Protein AF-A0A2A8GVJ5-F1 (afdb_monomer_lite)

Secondary structure (DSSP, 8-state):
--TTTTHHHHHH---EEESTT-TTSEEEEGGGTSEEEEE-SSSEEEEE---SSHHHHHHHHHHHHTS----------S------

InterPro domains:
  IPR006433 Prohead protease [TIGR01543] (1-83)
  IPR054613 Prohead serine protease domain [PF04586] (2-83)

Structure (mmCIF, N/CA/C/O backbone):
data_AF-A0A2A8GVJ5-F1
#
_entry.id   AF-A0A2A8GVJ5-F1
#
loop_
_atom_site.group_PDB
_atom_site.id
_atom_site.type_symbol
_atom_site.label_atom_id
_atom_site.label_alt_id
_atom_site.label_comp_id
_atom_site.label_asym_id
_atom_site.label_entity_id
_atom_site.label_seq_id
_atom_site.pdbx_PDB_ins_code
_atom_site.Cartn_x
_atom_site.Cartn_y
_atom_site.Cartn_z
_atom_site.occupancy
_atom_site.B_iso_or_equiv
_atom_site.auth_seq_id
_atom_site.auth_comp_id
_atom_site.auth_asym_id
_atom_site.auth_atom_id
_atom_site.pdbx_PDB_model_num
ATOM 1 N N . PHE A 1 1 ? -9.707 -7.226 12.355 1.00 79.56 1 PHE A N 1
ATOM 2 C CA . PHE A 1 1 ? -10.125 -5.864 12.742 1.00 79.56 1 PHE A CA 1
ATOM 3 C C . PHE A 1 1 ? -11.641 -5.805 12.708 1.00 79.56 1 PHE A C 1
ATOM 5 O O . PHE A 1 1 ? -12.229 -6.579 11.961 1.00 79.56 1 PHE A O 1
ATOM 12 N N . GLN A 1 2 ? -12.274 -4.985 13.548 1.00 86.19 2 GLN A N 1
ATOM 13 C CA . GLN A 1 2 ? -13.725 -4.788 13.478 1.00 86.19 2 GLN A CA 1
ATOM 14 C C . GLN A 1 2 ? -14.072 -3.980 12.222 1.00 86.19 2 GLN A C 1
ATOM 16 O O . GLN A 1 2 ? -13.286 -3.128 11.817 1.00 86.19 2 GLN A O 1
ATOM 21 N N . LYS A 1 3 ? -15.243 -4.233 11.630 1.00 89.00 3 LYS A N 1
ATOM 22 C CA . LYS A 1 3 ? -15.763 -3.416 10.530 1.00 89.00 3 LYS A CA 1
ATOM 23 C C . LYS A 1 3 ? -15.847 -1.941 10.942 1.00 89.00 3 LYS A C 1
ATOM 25 O O . LYS A 1 3 ? -16.360 -1.638 12.018 1.00 89.00 3 LYS A O 1
ATOM 30 N N . GLY A 1 4 ? -15.369 -1.052 10.083 1.00 91.06 4 GLY A N 1
ATOM 31 C CA . GLY A 1 4 ? -15.246 0.384 10.303 1.00 91.06 4 GLY A CA 1
ATOM 32 C C . GLY A 1 4 ? -13.957 0.807 11.009 1.00 91.06 4 GLY A C 1
ATOM 33 O O . GLY A 1 4 ? -13.761 2.001 11.206 1.00 91.06 4 GLY A O 1
ATOM 34 N N . ALA A 1 5 ? -13.065 -0.120 11.379 1.00 90.81 5 ALA A N 1
ATOM 35 C CA . ALA A 1 5 ? -11.843 0.220 12.116 1.00 90.81 5 ALA A CA 1
ATOM 36 C C . ALA A 1 5 ? -10.865 1.102 11.321 1.00 90.81 5 ALA A C 1
ATOM 38 O O . ALA A 1 5 ? -9.981 1.707 11.925 1.00 90.81 5 ALA A O 1
ATOM 39 N N . PHE A 1 6 ? -1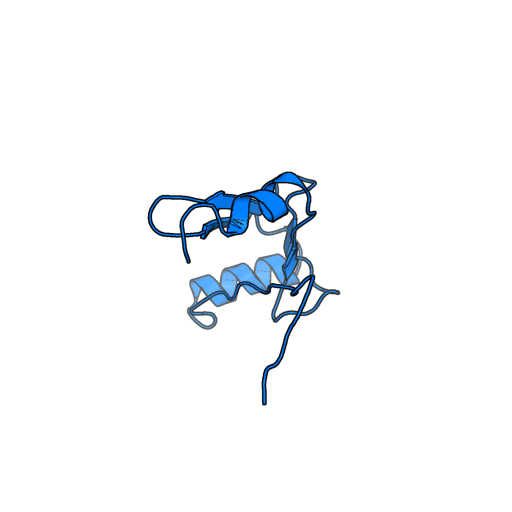0.995 1.170 9.992 1.00 93.06 6 PHE A N 1
ATOM 40 C CA . PHE A 1 6 ? -10.109 1.961 9.136 1.00 93.06 6 PHE A CA 1
ATOM 41 C C . PHE A 1 6 ? -10.787 3.196 8.534 1.00 93.06 6 PHE A C 1
ATOM 43 O O . PHE A 1 6 ? -10.087 4.043 7.983 1.00 93.06 6 PHE A O 1
ATOM 50 N N . ALA A 1 7 ? -12.116 3.311 8.637 1.00 92.81 7 ALA A N 1
ATOM 51 C CA . ALA A 1 7 ? -12.919 4.284 7.895 1.00 92.81 7 ALA A CA 1
ATOM 52 C C . ALA A 1 7 ? -12.417 5.730 8.050 1.00 92.81 7 ALA A C 1
ATOM 54 O O . ALA A 1 7 ? -12.172 6.404 7.049 1.00 92.81 7 ALA A O 1
ATOM 55 N N . ASP A 1 8 ? -12.178 6.174 9.286 1.00 93.94 8 ASP A N 1
ATOM 56 C CA . ASP A 1 8 ? -11.725 7.541 9.563 1.00 93.94 8 ASP A CA 1
ATOM 57 C C . ASP A 1 8 ? -10.358 7.833 8.921 1.00 93.94 8 ASP A C 1
ATOM 59 O O . ASP A 1 8 ? -10.199 8.828 8.210 1.00 93.94 8 ASP A O 1
ATOM 63 N N . SER A 1 9 ? -9.376 6.941 9.097 1.00 93.94 9 SER A N 1
ATOM 64 C CA . SER A 1 9 ? -8.049 7.099 8.485 1.00 93.94 9 SER A CA 1
ATOM 65 C C . SER A 1 9 ? -8.102 7.048 6.961 1.00 93.94 9 SER A C 1
ATOM 67 O O . SER A 1 9 ? -7.426 7.833 6.300 1.00 93.94 9 SER A O 1
ATOM 69 N N . LEU A 1 10 ? -8.923 6.170 6.378 1.00 94.62 10 LEU A N 1
ATOM 70 C CA . LEU A 1 10 ? -9.078 6.086 4.923 1.00 94.62 10 LEU A CA 1
ATOM 71 C C . LEU A 1 10 ? -9.679 7.366 4.322 1.00 94.62 10 LEU A C 1
ATOM 73 O O . LEU A 1 10 ? -9.378 7.696 3.177 1.00 94.62 10 LEU A O 1
ATOM 77 N N . HIS A 1 11 ? -10.505 8.090 5.079 1.00 93.62 11 HIS A N 1
ATOM 78 C CA . HIS A 1 11 ? -11.157 9.318 4.622 1.00 93.62 11 HIS A CA 1
ATOM 79 C C . HIS A 1 11 ? -10.297 10.573 4.812 1.00 93.62 11 HIS A C 1
ATOM 81 O O . HIS A 1 11 ? -10.452 11.538 4.059 1.00 93.62 11 HIS A O 1
ATOM 87 N N . HIS A 1 12 ? -9.419 10.589 5.816 1.00 94.19 12 HIS A N 1
ATOM 88 C CA . HIS A 1 12 ? -8.734 11.811 6.243 1.00 94.19 12 HIS A CA 1
ATOM 89 C C . HIS A 1 12 ? -7.217 11.803 6.026 1.00 94.19 12 HIS A C 1
ATOM 91 O O . HIS A 1 12 ? -6.632 12.876 5.849 1.00 94.19 12 HIS A O 1
ATOM 97 N N . ASP A 1 13 ? -6.576 10.632 5.998 1.00 95.81 13 ASP A N 1
ATOM 98 C CA . ASP A 1 13 ? -5.120 10.535 6.013 1.00 95.81 13 ASP A CA 1
ATOM 99 C C . ASP A 1 13 ? -4.497 10.361 4.617 1.00 95.81 13 ASP A C 1
ATOM 101 O O . ASP A 1 13 ? -5.002 9.695 3.710 1.00 95.81 13 ASP A O 1
ATOM 105 N N . ASP A 1 14 ? -3.294 10.917 4.467 1.00 96.69 14 ASP A N 1
ATOM 106 C CA . ASP A 1 14 ? -2.383 10.578 3.379 1.00 96.69 14 ASP A CA 1
ATOM 107 C C . ASP A 1 14 ? -1.520 9.373 3.768 1.00 96.69 14 ASP A C 1
ATOM 109 O O . ASP A 1 14 ? -0.489 9.502 4.436 1.00 96.69 14 ASP A O 1
ATOM 113 N N . ILE A 1 15 ? -1.936 8.194 3.321 1.00 97.56 15 ILE A N 1
ATOM 114 C CA . ILE A 1 15 ? -1.305 6.926 3.678 1.00 97.56 15 ILE A CA 1
ATOM 115 C C . ILE A 1 15 ? -0.214 6.598 2.654 1.00 97.56 15 ILE A C 1
ATOM 117 O O . ILE A 1 15 ? -0.375 6.826 1.451 1.00 97.56 15 ILE A O 1
ATOM 121 N N . ARG A 1 16 ? 0.923 6.079 3.134 1.00 97.50 16 ARG A N 1
ATOM 122 C CA . ARG A 1 16 ? 2.117 5.793 2.323 1.00 97.50 16 ARG A CA 1
ATOM 123 C C . ARG A 1 16 ? 2.472 4.312 2.373 1.00 97.50 16 ARG A C 1
ATOM 125 O O . ARG A 1 16 ? 2.560 3.740 3.454 1.00 97.50 16 ARG A O 1
ATOM 132 N N . ALA A 1 17 ? 2.764 3.733 1.214 1.00 97.69 17 ALA A N 1
ATOM 133 C CA . ALA A 1 17 ? 3.453 2.455 1.100 1.00 97.69 17 ALA A CA 1
ATOM 134 C C . ALA A 1 17 ? 4.964 2.710 1.102 1.00 97.69 17 ALA A C 1
ATOM 136 O O . ALA A 1 17 ? 5.458 3.524 0.315 1.00 97.69 17 ALA A O 1
ATOM 137 N N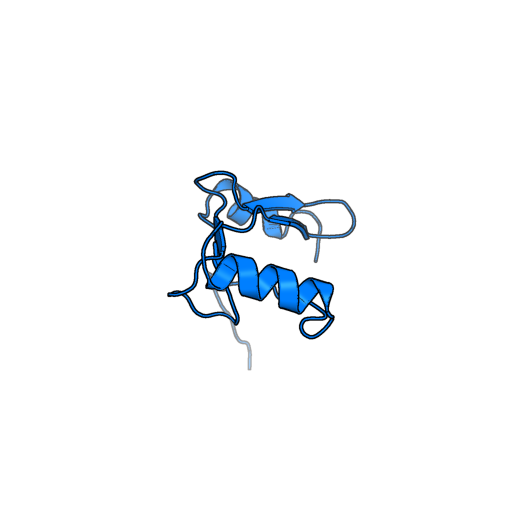 . LEU A 1 18 ? 5.690 2.036 1.992 1.00 97.06 18 LEU A N 1
ATOM 138 C CA . LEU A 1 18 ? 7.120 2.241 2.219 1.00 97.06 18 LEU A CA 1
ATOM 139 C C . LEU A 1 18 ? 7.883 0.937 2.018 1.00 97.06 18 LEU A C 1
ATOM 141 O O . LEU A 1 18 ? 7.395 -0.136 2.370 1.00 97.06 18 LEU A O 1
ATOM 145 N N . TRP A 1 19 ? 9.116 1.043 1.537 1.00 96.25 19 TRP A N 1
ATOM 146 C CA . TRP A 1 19 ? 10.058 -0.068 1.598 1.00 96.25 19 TRP A CA 1
ATOM 147 C C . TRP A 1 19 ? 10.598 -0.230 3.023 1.00 96.25 19 TRP A C 1
ATOM 149 O O . TRP A 1 19 ? 11.186 0.706 3.559 1.00 96.25 19 TRP A O 1
ATOM 159 N N . SER A 1 20 ? 10.430 -1.407 3.634 1.00 93.19 20 SER A N 1
ATOM 160 C CA . SER A 1 20 ? 11.002 -1.747 4.953 1.00 93.19 20 SER A CA 1
ATOM 161 C C . SER A 1 20 ? 10.784 -0.679 6.040 1.00 93.19 20 SER A C 1
ATOM 163 O O . SER A 1 20 ? 11.680 -0.418 6.837 1.00 93.19 20 SER A O 1
ATOM 165 N N . HIS A 1 21 ? 9.606 -0.045 6.065 1.00 93.81 21 HIS A N 1
ATOM 166 C CA . HIS A 1 21 ? 9.260 1.047 6.995 1.00 93.81 21 HIS A CA 1
ATOM 167 C C . HIS A 1 21 ? 10.111 2.327 6.870 1.00 93.81 21 HIS A C 1
ATOM 169 O O . HIS A 1 21 ? 9.987 3.238 7.688 1.00 93.81 21 HIS A O 1
ATOM 175 N N . ASP A 1 22 ? 10.943 2.434 5.837 1.00 95.00 22 ASP A N 1
ATOM 176 C CA . ASP A 1 22 ? 11.813 3.578 5.597 1.00 95.00 22 ASP A CA 1
ATOM 177 C C . ASP A 1 22 ? 11.014 4.724 4.961 1.00 95.00 22 ASP A C 1
ATOM 179 O O . ASP A 1 22 ? 10.613 4.673 3.796 1.00 95.00 22 ASP A O 1
ATOM 183 N N . THR A 1 23 ? 10.781 5.788 5.732 1.00 94.75 23 THR A N 1
ATOM 184 C CA . THR A 1 23 ? 10.000 6.955 5.293 1.00 94.75 23 THR A CA 1
ATOM 185 C C . THR A 1 23 ? 10.667 7.745 4.167 1.00 94.75 23 THR A C 1
ATOM 187 O O . THR A 1 23 ? 9.986 8.535 3.510 1.00 94.75 23 THR A O 1
ATOM 190 N N . SER A 1 24 ? 11.958 7.510 3.896 1.00 95.31 24 SER A N 1
ATOM 191 C CA . SER A 1 24 ? 12.668 8.074 2.743 1.00 95.31 24 SER A CA 1
ATOM 192 C C . SER A 1 24 ? 12.441 7.287 1.444 1.00 95.31 24 SER A C 1
ATOM 194 O O . SER A 1 24 ? 12.706 7.804 0.359 1.00 95.31 24 SER A O 1
ATOM 196 N N . LYS A 1 25 ? 11.903 6.061 1.525 1.00 96.25 25 LYS A N 1
ATOM 197 C CA . LYS A 1 25 ? 11.702 5.144 0.391 1.00 96.25 25 LYS A CA 1
ATOM 198 C C . LYS A 1 25 ? 10.220 4.879 0.150 1.00 96.25 25 LYS A C 1
ATOM 200 O O . LYS A 1 25 ? 9.691 3.802 0.429 1.00 96.25 25 LYS A O 1
ATOM 205 N N . VAL A 1 26 ? 9.548 5.893 -0.383 1.00 96.94 26 VAL A N 1
ATOM 206 C CA . VAL A 1 26 ? 8.121 5.830 -0.714 1.00 96.94 26 VAL A CA 1
ATOM 207 C C . VAL A 1 26 ? 7.907 5.056 -2.015 1.00 96.94 26 VAL A C 1
ATOM 209 O O . VAL A 1 26 ? 8.461 5.413 -3.053 1.00 96.94 26 VAL A O 1
ATOM 212 N N . LEU A 1 27 ? 7.061 4.027 -1.958 1.00 97.69 27 LEU A N 1
ATOM 213 C CA . LEU A 1 27 ? 6.613 3.247 -3.114 1.00 97.69 27 LEU A CA 1
ATOM 214 C C . LEU A 1 27 ? 5.328 3.828 -3.719 1.00 97.69 27 LEU A C 1
ATOM 216 O O . LEU A 1 27 ? 5.182 3.892 -4.930 1.00 97.69 27 LEU A O 1
ATOM 220 N N . GLY A 1 28 ? 4.403 4.317 -2.896 1.00 97.94 28 GLY A N 1
ATOM 221 C CA . GLY A 1 28 ? 3.155 4.906 -3.382 1.00 97.94 28 GLY A CA 1
ATOM 222 C C . GLY A 1 28 ? 2.347 5.551 -2.270 1.00 97.94 28 GLY A C 1
ATOM 223 O O . GLY A 1 28 ? 2.686 5.401 -1.092 1.00 97.94 28 GLY A O 1
ATOM 224 N N . ARG A 1 29 ? 1.321 6.326 -2.635 1.00 98.06 29 ARG A N 1
ATOM 225 C CA . ARG A 1 29 ? 0.500 7.087 -1.681 1.00 98.06 29 ARG A CA 1
ATOM 226 C C . ARG A 1 29 ? -0.956 7.200 -2.120 1.00 98.06 29 ARG A C 1
ATOM 228 O O . ARG A 1 29 ? -1.250 7.181 -3.313 1.00 98.06 29 ARG A O 1
ATOM 235 N N . THR A 1 30 ? -1.860 7.359 -1.154 1.00 98.19 30 THR A N 1
ATOM 236 C CA . THR A 1 30 ? -3.296 7.547 -1.436 1.00 98.19 30 THR A CA 1
ATOM 237 C C . THR A 1 30 ? -3.568 8.884 -2.116 1.00 98.19 30 THR A C 1
ATOM 239 O O . THR A 1 30 ? -4.344 8.949 -3.063 1.00 98.19 30 THR A O 1
ATOM 242 N N . LYS A 1 31 ? -2.848 9.950 -1.733 1.00 97.31 31 LYS A N 1
ATOM 243 C CA . LYS A 1 31 ? -3.043 11.307 -2.279 1.00 97.31 31 LYS A CA 1
ATOM 244 C C . LYS A 1 31 ? -2.911 11.413 -3.808 1.00 97.31 31 LYS A C 1
ATOM 246 O O . LYS A 1 31 ? -3.485 12.322 -4.399 1.00 97.31 31 LYS A O 1
ATOM 251 N N . ASN A 1 32 ? -2.127 10.547 -4.448 1.00 96.88 32 ASN A N 1
ATOM 252 C CA . ASN A 1 32 ? -1.935 10.535 -5.903 1.00 96.88 32 ASN A CA 1
ATOM 253 C C . ASN A 1 32 ? -2.399 9.226 -6.560 1.00 96.88 32 ASN A C 1
ATOM 255 O O . ASN A 1 32 ? -1.976 8.935 -7.676 1.00 96.88 32 ASN A O 1
ATOM 259 N N . ASN A 1 33 ? -3.263 8.461 -5.885 1.00 97.75 33 ASN A N 1
ATOM 260 C CA . ASN A 1 33 ? -3.885 7.223 -6.368 1.00 97.75 33 ASN A CA 1
ATOM 261 C C . ASN A 1 33 ? -2.927 6.076 -6.734 1.00 97.75 33 ASN A C 1
ATOM 263 O O . ASN A 1 33 ? -3.386 5.070 -7.276 1.00 97.75 33 ASN A O 1
ATOM 267 N N . THR A 1 34 ? -1.630 6.173 -6.414 1.00 98.38 34 THR A N 1
ATOM 268 C CA . THR A 1 34 ? -0.688 5.064 -6.646 1.00 98.38 34 THR A CA 1
ATOM 269 C C . THR A 1 34 ? -0.756 4.004 -5.555 1.00 98.38 34 THR A C 1
ATOM 271 O O . THR A 1 34 ? -0.333 2.880 -5.782 1.00 98.38 34 THR A O 1
ATOM 274 N N . LEU A 1 35 ? -1.315 4.331 -4.388 1.00 98.31 35 LEU A N 1
ATOM 275 C CA . LEU A 1 35 ? -1.776 3.366 -3.392 1.00 98.31 35 LEU A CA 1
ATOM 276 C C . LEU A 1 35 ? -3.294 3.497 -3.266 1.00 98.31 35 LEU A C 1
ATOM 278 O O . LEU A 1 35 ? -3.798 4.588 -3.006 1.00 98.31 35 LEU A O 1
ATOM 282 N N . ARG A 1 36 ? -4.011 2.387 -3.413 1.00 97.94 36 ARG A N 1
ATOM 283 C CA . ARG A 1 36 ? -5.459 2.295 -3.197 1.00 97.94 36 ARG A CA 1
ATOM 284 C C . ARG A 1 36 ? -5.704 1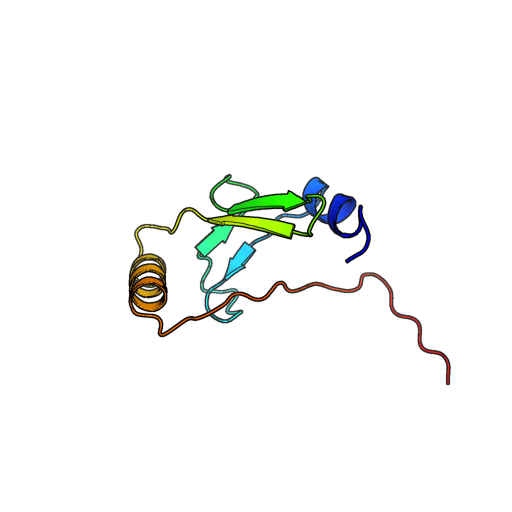.375 -2.016 1.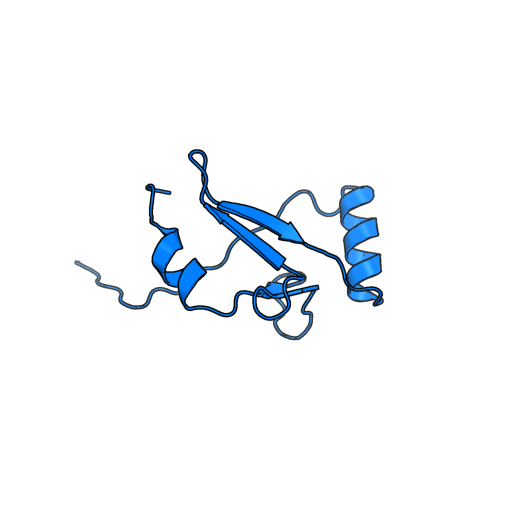00 97.94 36 ARG A C 1
ATOM 286 O O . ARG A 1 36 ? -5.105 0.304 -1.937 1.00 97.94 36 ARG A O 1
ATOM 293 N N . LEU A 1 37 ? -6.549 1.816 -1.096 1.00 97.00 37 LEU A N 1
ATOM 294 C CA . LEU A 1 37 ? -6.910 1.090 0.114 1.00 97.00 37 LEU A CA 1
ATOM 295 C C . LEU A 1 37 ? -8.428 1.032 0.201 1.00 97.00 37 LEU A C 1
ATOM 297 O O . LEU A 1 37 ? -9.093 2.041 -0.027 1.00 97.00 37 LEU A O 1
ATOM 301 N N . GLU A 1 38 ? -8.956 -0.137 0.527 1.00 95.38 38 GLU A N 1
ATOM 302 C CA . GLU A 1 38 ? -10.392 -0.360 0.661 1.00 95.38 38 GLU A CA 1
ATOM 303 C C . GLU A 1 38 ? -10.632 -1.312 1.826 1.00 95.38 38 GLU A C 1
ATOM 305 O O . GLU A 1 38 ? -9.974 -2.347 1.937 1.00 95.38 38 GLU A O 1
ATOM 310 N N . GLU A 1 39 ? -11.558 -0.955 2.710 1.00 94.44 39 GLU A N 1
ATOM 311 C CA . GLU A 1 39 ? -12.035 -1.880 3.728 1.00 94.44 39 GLU A CA 1
ATOM 312 C C . GLU A 1 39 ? -13.128 -2.776 3.131 1.00 94.44 39 GLU A C 1
ATOM 314 O O . GLU A 1 39 ? -14.114 -2.282 2.587 1.00 94.44 39 GLU A O 1
ATOM 319 N N . ASP A 1 40 ? -12.955 -4.091 3.250 1.00 91.12 40 ASP A N 1
ATOM 320 C CA . ASP A 1 40 ? -13.937 -5.101 2.866 1.00 91.12 40 ASP A CA 1
ATOM 321 C C . ASP A 1 40 ? -14.355 -5.959 4.075 1.00 91.12 40 ASP A C 1
ATOM 323 O O . ASP A 1 40 ? -13.876 -5.789 5.197 1.00 91.12 40 ASP A O 1
ATOM 327 N N . ASP A 1 41 ? -15.269 -6.911 3.866 1.00 89.00 41 ASP A N 1
ATOM 328 C CA . ASP A 1 41 ? -15.769 -7.763 4.953 1.00 89.00 41 ASP A CA 1
ATOM 329 C C . ASP A 1 41 ? -14.705 -8.733 5.529 1.00 89.00 41 ASP A C 1
ATOM 331 O O . ASP A 1 41 ? -14.972 -9.418 6.518 1.00 89.00 41 ASP A O 1
ATOM 335 N N . LYS A 1 42 ? -13.499 -8.813 4.945 1.00 90.19 42 LYS A N 1
ATOM 336 C CA . LYS A 1 42 ? -12.357 -9.584 5.470 1.00 90.19 42 LYS A CA 1
ATOM 337 C C . LYS A 1 42 ? -11.376 -8.698 6.239 1.00 90.19 42 LYS A C 1
ATOM 339 O O . LYS A 1 42 ? -10.770 -9.161 7.209 1.00 90.19 42 LYS A O 1
ATOM 344 N N . GLY A 1 43 ? -11.181 -7.454 5.808 1.00 91.06 43 GLY A N 1
ATOM 345 C CA . GLY A 1 43 ? -10.249 -6.511 6.416 1.00 91.06 43 GLY A CA 1
ATOM 346 C C . GLY A 1 43 ? -9.843 -5.397 5.457 1.00 91.06 43 GLY A C 1
ATOM 347 O O . GLY A 1 43 ? -10.672 -4.838 4.754 1.00 91.06 43 GLY A O 1
ATOM 348 N N . LEU A 1 44 ? -8.555 -5.047 5.450 1.00 93.56 44 LEU A N 1
ATOM 349 C CA . LEU A 1 44 ? -8.028 -3.984 4.596 1.00 93.56 44 LEU A CA 1
ATOM 350 C C . LEU A 1 44 ? -7.397 -4.572 3.328 1.00 93.56 44 LEU A C 1
ATOM 352 O O . LEU A 1 44 ? -6.353 -5.227 3.389 1.00 93.56 44 LEU A O 1
ATOM 356 N N . ARG A 1 45 ? -8.009 -4.307 2.176 1.00 94.50 45 ARG A N 1
ATOM 357 C CA . ARG A 1 45 ? -7.436 -4.553 0.851 1.00 94.50 45 ARG A CA 1
ATOM 358 C C . ARG A 1 45 ? -6.497 -3.409 0.478 1.00 94.50 45 ARG A C 1
ATOM 360 O O . ARG A 1 45 ? -6.770 -2.246 0.769 1.00 94.50 45 ARG A O 1
ATOM 367 N N . PHE A 1 46 ? -5.417 -3.738 -0.229 1.00 95.81 46 PHE A N 1
ATOM 368 C CA . PHE A 1 46 ? -4.540 -2.747 -0.841 1.00 95.81 46 PHE A CA 1
ATOM 369 C C . PHE A 1 46 ? -4.228 -3.086 -2.298 1.00 95.81 46 PHE A C 1
ATOM 371 O O . PHE A 1 46 ? -4.173 -4.253 -2.683 1.00 95.81 46 PHE A O 1
ATOM 378 N N . GLU A 1 47 ? -3.965 -2.051 -3.086 1.00 97.38 47 GLU A N 1
ATOM 379 C CA . GLU A 1 47 ? -3.350 -2.144 -4.405 1.00 97.38 47 GLU A CA 1
ATOM 380 C C . GLU A 1 47 ? -2.301 -1.047 -4.555 1.00 97.38 47 GLU A C 1
ATOM 382 O O . GLU A 1 47 ? -2.516 0.088 -4.128 1.00 97.38 47 GLU A O 1
ATOM 387 N N . LEU A 1 48 ? -1.165 -1.377 -5.164 1.00 97.69 48 LEU A N 1
ATOM 388 C CA . LEU A 1 48 ? -0.023 -0.478 -5.272 1.00 97.69 48 LEU A CA 1
ATOM 389 C C . LEU A 1 48 ? 0.531 -0.486 -6.695 1.00 97.69 48 LEU A C 1
ATOM 391 O O . LEU A 1 48 ? 0.978 -1.522 -7.187 1.00 97.69 48 LEU A O 1
ATOM 395 N N . ASP A 1 49 ? 0.570 0.688 -7.314 1.00 98.25 49 ASP A N 1
ATOM 396 C CA . ASP A 1 49 ? 1.295 0.915 -8.557 1.00 98.25 49 ASP A CA 1
ATOM 397 C C . ASP A 1 49 ? 2.744 1.242 -8.211 1.00 98.25 49 ASP A C 1
ATOM 399 O O . ASP A 1 49 ? 3.053 2.324 -7.701 1.00 98.25 49 ASP A O 1
ATOM 403 N N . LEU A 1 50 ? 3.643 0.291 -8.465 1.00 97.88 50 LEU A N 1
ATOM 404 C CA . LEU A 1 50 ? 5.056 0.492 -8.175 1.00 97.88 50 LEU A CA 1
ATOM 405 C C . LEU A 1 50 ? 5.652 1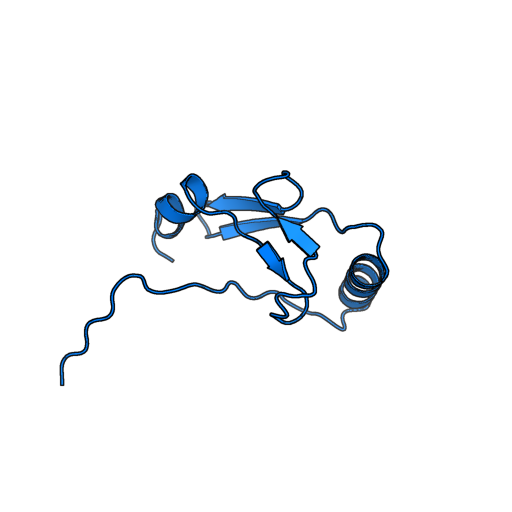.577 -9.087 1.00 97.88 50 LEU A C 1
ATOM 407 O O . LEU A 1 50 ? 5.390 1.604 -10.296 1.00 97.88 50 LEU A O 1
ATOM 411 N N . PRO A 1 51 ? 6.485 2.472 -8.534 1.00 96.94 51 PRO A N 1
ATOM 412 C CA . PRO A 1 51 ? 7.097 3.535 -9.302 1.00 96.94 51 PRO A CA 1
ATOM 413 C C . PRO A 1 51 ? 8.220 2.945 -10.156 1.00 96.94 51 PRO A C 1
ATOM 415 O O . PRO A 1 51 ? 8.919 2.022 -9.744 1.00 96.94 51 PRO A O 1
ATOM 418 N N . ARG A 1 52 ? 8.460 3.522 -11.334 1.00 97.06 52 ARG A N 1
ATOM 419 C CA . ARG A 1 52 ? 9.560 3.108 -12.225 1.00 97.06 52 ARG A CA 1
ATOM 420 C C . ARG A 1 52 ? 10.904 3.689 -11.766 1.00 97.06 52 ARG A C 1
ATOM 422 O O . ARG A 1 52 ? 11.569 4.401 -12.511 1.00 97.06 52 ARG A O 1
ATOM 429 N N . THR A 1 53 ? 11.270 3.425 -10.518 1.00 96.44 53 THR A N 1
ATOM 430 C CA . THR A 1 53 ? 12.540 3.803 -9.880 1.00 96.44 53 THR A CA 1
ATOM 431 C C . THR A 1 53 ? 13.319 2.547 -9.507 1.00 96.44 53 THR A C 1
ATOM 433 O O . THR A 1 53 ? 12.771 1.449 -9.547 1.00 96.44 53 THR A O 1
ATOM 436 N N . THR A 1 54 ? 14.583 2.689 -9.099 1.00 96.88 54 THR A N 1
ATOM 437 C CA . THR A 1 54 ? 15.377 1.556 -8.597 1.00 96.88 54 THR A CA 1
ATOM 438 C C . THR A 1 54 ? 14.654 0.829 -7.465 1.00 96.88 54 THR A C 1
ATOM 440 O O . THR A 1 54 ? 14.385 -0.356 -7.584 1.00 96.88 54 THR A O 1
ATOM 443 N N . VAL A 1 55 ? 14.209 1.553 -6.431 1.00 96.44 55 VAL A N 1
ATOM 444 C CA . VAL A 1 55 ? 13.504 0.946 -5.290 1.00 96.44 55 VAL A CA 1
ATOM 445 C C . VAL A 1 55 ? 12.205 0.252 -5.719 1.00 96.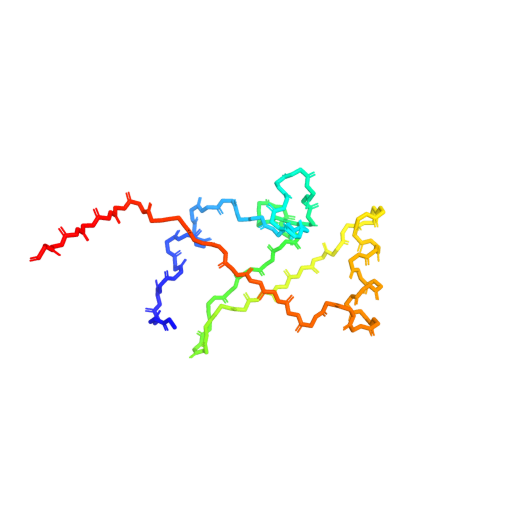44 55 VAL A C 1
ATOM 447 O O . VAL A 1 55 ? 11.901 -0.827 -5.217 1.00 96.44 55 VAL A O 1
ATOM 450 N N . GLY A 1 56 ? 11.440 0.829 -6.651 1.00 97.50 56 GLY A N 1
ATOM 451 C CA . GLY A 1 56 ? 10.206 0.207 -7.139 1.00 97.50 56 GLY A CA 1
ATOM 452 C C . GLY A 1 56 ? 10.453 -1.064 -7.957 1.00 97.50 56 GLY A C 1
ATOM 453 O O . GLY A 1 56 ? 9.788 -2.074 -7.728 1.00 97.50 56 GLY A O 1
ATOM 454 N N . ASN A 1 57 ? 11.446 -1.044 -8.850 1.00 98.12 57 ASN A N 1
ATOM 455 C CA . ASN A 1 57 ? 11.841 -2.213 -9.638 1.00 98.12 57 ASN A CA 1
ATOM 456 C C . ASN A 1 57 ? 12.408 -3.325 -8.741 1.00 98.12 57 ASN A C 1
ATOM 458 O O . ASN A 1 57 ? 12.000 -4.477 -8.863 1.00 98.12 57 ASN A O 1
ATOM 462 N N . ASP A 1 58 ? 13.281 -2.978 -7.793 1.00 97.12 58 ASP A N 1
ATOM 463 C CA . ASP A 1 58 ? 13.868 -3.931 -6.845 1.00 97.12 58 ASP A CA 1
ATOM 464 C C . ASP A 1 58 ? 12.792 -4.556 -5.948 1.00 97.12 58 ASP A C 1
ATOM 466 O O . ASP A 1 58 ? 12.831 -5.757 -5.670 1.00 97.12 58 ASP A O 1
ATOM 470 N N . THR A 1 59 ? 11.793 -3.765 -5.536 1.00 96.75 59 THR A N 1
ATOM 471 C CA . THR A 1 59 ? 10.631 -4.265 -4.786 1.00 96.75 59 THR A CA 1
ATOM 472 C C . THR A 1 59 ? 9.857 -5.292 -5.606 1.00 96.75 59 THR A C 1
ATOM 474 O O . THR A 1 59 ? 9.560 -6.373 -5.099 1.00 96.75 59 THR A O 1
ATOM 477 N N . TYR A 1 60 ? 9.553 -4.987 -6.873 1.00 96.94 60 TYR A N 1
ATOM 478 C CA . TYR A 1 60 ? 8.840 -5.905 -7.762 1.00 96.94 60 TYR A CA 1
ATOM 479 C C . TYR A 1 60 ? 9.590 -7.228 -7.933 1.00 96.94 60 TYR A C 1
ATOM 481 O O . TYR A 1 60 ? 9.003 -8.294 -7.747 1.00 96.94 60 TYR A O 1
ATOM 489 N N . GLU A 1 61 ? 10.887 -7.169 -8.239 1.00 98.00 61 GLU A N 1
ATOM 490 C CA . GLU A 1 61 ? 11.701 -8.371 -8.431 1.00 98.00 61 GLU A CA 1
ATOM 491 C C . GLU A 1 61 ? 11.821 -9.189 -7.137 1.00 98.00 61 GLU A C 1
ATOM 493 O O . GLU A 1 61 ? 11.693 -10.412 -7.177 1.00 98.00 61 GLU A O 1
ATOM 498 N N . SER A 1 62 ? 11.973 -8.536 -5.980 1.00 97.00 62 SER A N 1
ATOM 499 C CA . SER A 1 62 ? 12.050 -9.216 -4.676 1.00 97.00 62 SER A CA 1
ATOM 500 C C . SER A 1 62 ? 10.740 -9.921 -4.306 1.00 97.00 62 SER A C 1
ATOM 502 O O . SER A 1 62 ? 10.763 -11.049 -3.812 1.00 97.00 62 SER A O 1
ATOM 504 N N . VAL A 1 63 ? 9.586 -9.297 -4.576 1.00 95.88 63 VAL A N 1
ATOM 505 C CA . VAL A 1 63 ? 8.265 -9.929 -4.393 1.00 95.88 63 VAL A CA 1
ATOM 506 C C . VAL A 1 63 ? 8.095 -11.095 -5.363 1.00 95.88 63 VAL A C 1
ATOM 508 O O . VAL A 1 63 ? 7.722 -12.192 -4.956 1.00 95.88 63 VAL A O 1
ATOM 511 N N . LYS A 1 64 ? 8.409 -10.890 -6.646 1.00 96.94 64 LYS A N 1
ATOM 512 C CA . LYS A 1 64 ? 8.265 -11.910 -7.693 1.00 96.94 64 LYS A CA 1
ATOM 513 C C . LYS A 1 64 ? 9.156 -13.130 -7.452 1.00 96.94 64 LYS A C 1
ATOM 515 O O . LYS A 1 64 ? 8.736 -14.249 -7.738 1.00 96.94 64 LYS A O 1
ATOM 520 N N . ARG A 1 65 ? 10.373 -12.925 -6.939 1.00 97.94 65 ARG A N 1
ATOM 521 C CA . ARG A 1 65 ? 11.310 -13.998 -6.573 1.00 97.94 65 ARG A CA 1
ATOM 522 C C . ARG A 1 65 ? 10.927 -14.701 -5.267 1.00 97.94 65 ARG A C 1
ATOM 524 O O . ARG A 1 65 ? 11.323 -15.846 -5.073 1.00 97.94 65 ARG A O 1
ATOM 531 N N . GLY A 1 66 ? 10.141 -14.046 -4.412 1.00 96.56 66 GLY A N 1
ATOM 532 C CA . GLY A 1 66 ? 9.698 -14.577 -3.122 1.00 96.56 66 GLY A CA 1
ATOM 533 C C . GLY A 1 66 ? 10.603 -14.221 -1.940 1.00 96.56 66 GLY A C 1
ATOM 534 O O . GLY A 1 66 ? 10.427 -14.785 -0.864 1.00 96.56 66 GLY A O 1
ATOM 535 N N . ASP A 1 67 ? 11.540 -13.280 -2.099 1.00 96.25 67 ASP A N 1
ATOM 536 C CA . ASP A 1 67 ? 12.362 -12.786 -0.981 1.00 96.25 67 ASP A CA 1
ATOM 537 C C . ASP A 1 67 ? 11.514 -11.996 0.024 1.00 96.25 67 ASP A C 1
ATOM 539 O O . ASP A 1 67 ? 11.809 -11.940 1.218 1.00 96.25 67 ASP A O 1
ATOM 543 N N . ILE A 1 68 ? 10.442 -11.379 -0.478 1.00 93.12 68 ILE A N 1
ATOM 544 C CA . ILE A 1 68 ? 9.436 -10.679 0.312 1.00 93.12 68 ILE A CA 1
ATOM 545 C C . ILE A 1 68 ? 8.148 -11.477 0.224 1.00 93.12 68 ILE A C 1
ATOM 547 O O . ILE A 1 68 ? 7.493 -11.512 -0.815 1.00 93.12 68 ILE A O 1
ATOM 551 N N . ALA A 1 69 ? 7.776 -12.092 1.342 1.00 90.44 69 ALA A N 1
ATOM 552 C CA . ALA A 1 69 ? 6.597 -12.946 1.431 1.00 90.44 69 ALA A CA 1
ATOM 553 C C . ALA A 1 69 ? 5.364 -12.237 2.020 1.00 90.44 69 ALA A C 1
ATOM 555 O O . ALA A 1 69 ? 4.316 -12.859 2.175 1.00 90.44 69 ALA A O 1
ATOM 556 N N . GLY A 1 70 ? 5.467 -10.955 2.382 1.00 89.88 70 GLY A N 1
ATOM 557 C CA . GLY A 1 70 ? 4.367 -10.262 3.040 1.00 89.88 70 GLY A CA 1
ATOM 558 C C . GLY A 1 70 ? 4.530 -8.754 3.143 1.00 89.88 70 GLY A C 1
ATOM 559 O O . GLY A 1 70 ? 5.544 -8.174 2.759 1.00 89.88 70 GLY A O 1
ATOM 560 N N . VAL A 1 71 ? 3.488 -8.137 3.690 1.00 92.88 71 VAL A N 1
ATOM 561 C CA . VAL A 1 71 ? 3.375 -6.704 3.952 1.00 92.88 71 VAL A CA 1
ATOM 562 C C . VAL A 1 71 ? 2.843 -6.505 5.367 1.00 92.88 71 VAL A C 1
ATOM 564 O O . VAL A 1 71 ? 2.123 -7.350 5.900 1.00 92.88 71 VAL A O 1
ATOM 567 N N . SER A 1 72 ? 3.198 -5.384 5.977 1.00 91.25 72 SER A N 1
ATOM 568 C CA . SER A 1 72 ? 2.691 -4.952 7.273 1.00 91.25 72 SER A CA 1
ATOM 569 C C . SER A 1 72 ? 1.960 -3.619 7.129 1.00 91.25 72 SER A C 1
ATOM 571 O O . SER A 1 72 ? 2.277 -2.805 6.261 1.00 91.25 72 SER A O 1
ATOM 573 N N . PHE A 1 73 ? 0.983 -3.388 8.003 1.00 90.94 73 PHE A N 1
ATOM 574 C CA . PHE A 1 73 ? 0.280 -2.113 8.113 1.00 90.94 73 PHE A CA 1
ATOM 575 C C . PHE A 1 73 ? 0.628 -1.475 9.455 1.00 90.94 73 PHE A C 1
ATOM 577 O O . PHE A 1 73 ? 0.480 -2.100 10.505 1.00 90.94 73 PHE A O 1
ATOM 584 N N . GLY A 1 74 ? 1.130 -0.243 9.410 1.00 90.44 74 GLY A N 1
ATOM 585 C CA . GLY A 1 74 ? 1.422 0.548 10.601 1.00 90.44 74 GLY A CA 1
ATOM 586 C C . GLY A 1 74 ? 0.233 1.424 10.979 1.00 90.44 74 GLY A C 1
ATOM 587 O O . GLY A 1 74 ? -0.408 2.006 10.109 1.00 90.44 74 GLY A O 1
ATOM 588 N N . PHE A 1 75 ? -0.024 1.553 12.277 1.00 89.69 75 PHE A N 1
ATOM 589 C CA . PHE A 1 75 ? -1.015 2.467 12.838 1.00 89.69 75 PHE A CA 1
ATOM 590 C C . PHE A 1 75 ? -0.364 3.329 13.917 1.00 89.69 75 PHE A C 1
ATOM 592 O O . PHE A 1 75 ? 0.626 2.938 14.539 1.00 89.69 75 PHE A O 1
ATOM 599 N N . ARG A 1 76 ? -0.925 4.515 14.146 1.00 88.56 76 ARG A N 1
ATOM 600 C CA . ARG A 1 76 ? -0.515 5.410 15.228 1.00 88.56 76 ARG A CA 1
ATOM 601 C C . ARG A 1 76 ? -1.724 5.671 16.109 1.00 88.56 76 ARG A C 1
ATOM 603 O O . ARG A 1 76 ? -2.713 6.216 15.633 1.00 88.56 76 ARG A O 1
ATOM 610 N N . ALA A 1 77 ? -1.635 5.286 17.378 1.00 87.38 77 ALA A N 1
ATOM 611 C CA . ALA A 1 77 ? -2.684 5.587 18.340 1.00 87.38 77 ALA A CA 1
ATOM 612 C C . ALA A 1 77 ? -2.799 7.108 18.529 1.00 87.38 77 ALA A C 1
ATOM 614 O O . ALA A 1 77 ? -1.789 7.791 18.705 1.00 87.38 77 ALA A O 1
ATOM 615 N N . ILE A 1 78 ? -4.027 7.625 18.475 1.00 86.19 78 ILE A N 1
ATOM 616 C CA . ILE A 1 78 ? -4.321 9.039 18.755 1.00 86.19 78 ILE A CA 1
ATOM 617 C C . ILE A 1 78 ? -4.391 9.267 20.271 1.00 86.19 78 ILE A C 1
ATOM 619 O O . ILE A 1 78 ? -3.913 10.284 20.764 1.00 86.19 78 ILE A O 1
ATOM 623 N N . GLN A 1 79 ? -4.921 8.288 21.006 1.00 87.31 79 GLN A N 1
ATOM 624 C CA . GLN A 1 79 ? -5.019 8.266 22.462 1.00 87.31 79 GLN A CA 1
ATOM 625 C C . GLN A 1 79 ? -4.625 6.875 22.967 1.00 87.31 79 GLN A C 1
ATOM 627 O O . GLN A 1 79 ? -4.881 5.871 22.300 1.00 87.31 79 GLN A O 1
ATOM 632 N N . GLN A 1 80 ? -3.967 6.827 24.123 1.00 84.19 80 GLN A N 1
ATOM 633 C CA . GLN A 1 80 ? -3.597 5.594 24.811 1.00 84.19 80 GLN A CA 1
ATOM 634 C C . GLN A 1 80 ? -3.920 5.756 26.296 1.00 84.19 80 GLN A C 1
ATOM 636 O O . GLN A 1 80 ? -3.524 6.752 26.899 1.00 84.19 80 GLN A O 1
ATOM 641 N N . GLU A 1 81 ? -4.620 4.781 26.867 1.00 87.00 81 GLU A N 1
ATOM 642 C CA . GLU A 1 81 ? -4.939 4.707 28.293 1.00 87.00 81 GLU A CA 1
ATOM 643 C C . GLU A 1 81 ? -4.418 3.376 28.835 1.00 87.00 81 GLU A C 1
ATOM 645 O O . GLU A 1 81 ? -4.528 2.343 28.172 1.00 87.00 81 GLU A O 1
ATOM 650 N N . TRP A 1 82 ? -3.805 3.420 30.016 1.00 86.44 82 TRP A N 1
ATOM 651 C CA . TRP A 1 82 ? -3.216 2.262 30.679 1.00 86.44 82 TRP A CA 1
ATOM 652 C C . TRP A 1 82 ? -3.765 2.206 32.103 1.00 86.44 82 TRP A C 1
ATOM 654 O O . TRP A 1 82 ? -3.595 3.160 32.862 1.00 86.44 82 TRP A O 1
ATOM 664 N N . GLU A 1 83 ? -4.417 1.103 32.456 1.00 74.69 83 GLU A N 1
ATOM 665 C CA . GLU A 1 83 ? -4.813 0.804 33.833 1.00 74.69 83 GLU A CA 1
ATOM 666 C C . GLU A 1 83 ? -3.778 -0.152 34.444 1.00 74.69 83 GLU A C 1
ATOM 668 O O . GLU A 1 83 ? -3.300 -1.063 33.763 1.00 74.69 83 GLU A O 1
ATOM 673 N N . ASN A 1 84 ? -3.387 0.106 35.697 1.00 66.75 84 ASN A N 1
ATOM 674 C CA . ASN A 1 84 ? -2.423 -0.714 36.442 1.00 66.75 84 ASN A CA 1
ATOM 675 C C . ASN A 1 84 ? -3.097 -1.911 37.112 1.00 66.75 84 ASN A C 1
ATOM 677 O O . ASN A 1 84 ? -4.198 -1.712 37.675 1.00 66.75 84 ASN A O 1
#

Organism: NCBI:txid155322

pLDDT: mean 93.62, std 5.34, range [66.75, 98.38]

Foldseek 3Di:
DDPPPCVVCLVDHWDFDADVPDPVGTQDTVVVPQWDWDQDPVGIDIDHNGDPDPSSVVVVVCVVVCVDVDDDDDDDDPDDDDDD

Sequence (84 aa):
FQKGAFADSLHHDDIRALWSHDTSKVLGRTKNNTLRLEEDDKGLRFELDLPRTTVGNDTYESVKRGDIAGVSFGFRAIQQEWEN

Radius of gyration: 14.82 Å; chains: 1; bounding box: 31×26×49 Å